Protein AF-A0A392NDV4-F1 (afdb_monomer_lite)

Radius of gyration: 14.56 Å; chains: 1; bounding box: 36×27×43 Å

Structure (mmCIF, N/CA/C/O backbone):
data_AF-A0A392NDV4-F1
#
_entry.id   AF-A0A392NDV4-F1
#
loop_
_atom_site.group_PDB
_atom_site.id
_atom_site.type_symbol
_atom_site.label_atom_id
_atom_site.label_alt_id
_atom_site.label_comp_id
_atom_site.label_asym_id
_atom_site.label_entity_id
_atom_site.label_seq_id
_atom_site.pdbx_PDB_ins_code
_atom_site.Cartn_x
_atom_site.Cartn_y
_atom_site.Cartn_z
_atom_site.occupancy
_atom_site.B_iso_or_equiv
_atom_site.auth_seq_id
_atom_site.auth_comp_id
_atom_site.auth_asym_id
_atom_site.auth_atom_id
_atom_site.pdbx_PDB_model_num
ATOM 1 N N . MET A 1 1 ? -3.618 12.842 24.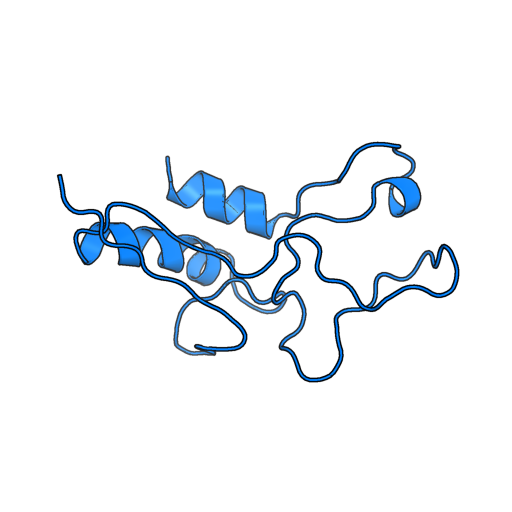428 1.00 72.25 1 MET A N 1
ATOM 2 C CA . MET A 1 1 ? -4.566 11.771 24.038 1.00 72.25 1 MET A CA 1
ATOM 3 C C . MET A 1 1 ? -3.759 10.530 23.690 1.00 72.25 1 MET A C 1
ATOM 5 O O . MET A 1 1 ? -2.609 10.690 23.302 1.00 72.25 1 MET A O 1
ATOM 9 N N . ARG A 1 2 ? -4.299 9.322 23.888 1.00 85.00 2 ARG A N 1
ATOM 10 C CA . ARG A 1 2 ? -3.616 8.069 23.531 1.00 85.00 2 ARG A CA 1
ATOM 11 C C . ARG A 1 2 ? -4.048 7.657 22.130 1.00 85.00 2 ARG A C 1
ATOM 13 O O . ARG A 1 2 ? -5.244 7.628 21.863 1.00 85.00 2 ARG A O 1
ATOM 20 N N . GLU A 1 3 ? -3.087 7.342 21.276 1.00 93.50 3 GLU A N 1
ATOM 21 C CA . GLU A 1 3 ? -3.354 6.829 19.935 1.00 93.50 3 GLU A CA 1
ATOM 22 C C . GLU A 1 3 ? -3.370 5.296 19.937 1.00 93.50 3 GLU A C 1
ATOM 24 O O . GLU A 1 3 ? -2.625 4.653 20.684 1.00 93.50 3 GLU A O 1
ATOM 29 N N . TRP A 1 4 ? -4.216 4.708 19.094 1.00 94.62 4 TRP A N 1
ATOM 30 C CA . TRP A 1 4 ? -4.276 3.271 18.848 1.00 94.62 4 TRP A CA 1
ATOM 31 C C . TRP A 1 4 ? -4.256 3.016 17.345 1.00 94.62 4 TRP A C 1
ATOM 33 O O . TRP A 1 4 ? -5.091 3.534 16.601 1.00 94.62 4 TRP A O 1
ATOM 43 N N . TRP A 1 5 ? -3.270 2.239 16.910 1.00 96.12 5 TRP A N 1
ATOM 44 C CA . TRP A 1 5 ? -2.985 1.978 15.506 1.00 96.12 5 TRP A CA 1
ATOM 45 C C . TRP A 1 5 ? -2.963 0.472 15.268 1.00 96.12 5 TRP A C 1
ATOM 47 O O . TRP A 1 5 ? -2.442 -0.283 16.091 1.00 96.12 5 TRP A O 1
ATOM 57 N N . THR A 1 6 ? -3.483 0.041 14.123 1.00 94.69 6 THR A N 1
ATOM 58 C CA . THR A 1 6 ? -3.312 -1.335 13.629 1.00 94.69 6 THR A CA 1
ATOM 59 C C . THR A 1 6 ? -2.402 -1.345 12.407 1.00 94.69 6 THR A C 1
ATOM 61 O O . THR A 1 6 ? -2.079 -0.292 11.856 1.00 94.69 6 THR A O 1
ATOM 64 N N . TYR A 1 7 ? -1.945 -2.530 12.004 1.00 95.69 7 TYR A N 1
ATOM 65 C CA . TYR A 1 7 ? -1.096 -2.700 10.830 1.00 95.69 7 TYR A CA 1
ATOM 66 C C . TYR A 1 7 ? -1.375 -4.039 10.144 1.00 95.69 7 TYR A C 1
ATOM 68 O O . TYR A 1 7 ? -1.901 -4.968 10.761 1.00 95.69 7 TYR A O 1
ATOM 76 N N . VAL A 1 8 ? -0.984 -4.139 8.875 1.00 95.81 8 VAL A N 1
ATOM 77 C CA . VAL A 1 8 ? -0.885 -5.403 8.128 1.00 95.81 8 VAL A CA 1
ATOM 78 C C . VAL A 1 8 ? 0.514 -5.527 7.516 1.00 95.81 8 VAL A C 1
ATOM 80 O O . VAL A 1 8 ? 1.193 -4.520 7.295 1.00 95.81 8 VAL A O 1
ATOM 83 N N . CYS A 1 9 ? 0.958 -6.755 7.255 1.00 94.94 9 CYS A N 1
ATOM 84 C CA . CYS A 1 9 ? 2.221 -7.059 6.577 1.00 94.94 9 CYS A CA 1
ATOM 85 C C . CYS A 1 9 ? 2.048 -8.266 5.637 1.00 94.94 9 CYS A C 1
ATOM 87 O O . CYS A 1 9 ? 1.008 -8.416 4.988 1.00 94.94 9 CYS A O 1
ATOM 89 N N . MET A 1 10 ? 3.014 -9.187 5.627 1.00 95.19 10 MET A N 1
ATOM 90 C CA . MET A 1 10 ? 2.905 -10.486 4.966 1.00 95.19 10 MET A CA 1
ATO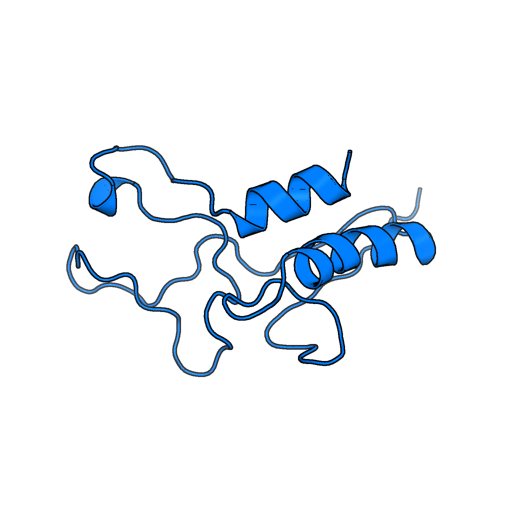M 91 C C . MET A 1 10 ? 1.666 -11.283 5.405 1.00 95.19 10 MET A C 1
ATOM 93 O O . MET A 1 10 ? 1.141 -12.094 4.648 1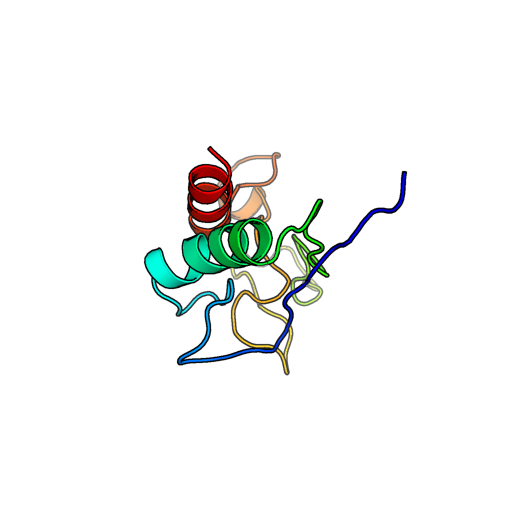.00 95.19 10 MET A O 1
ATOM 97 N N . GLY A 1 11 ? 1.175 -11.034 6.621 1.00 94.62 11 GLY A N 1
ATOM 98 C CA . GLY A 1 11 ? -0.121 -11.490 7.102 1.00 94.62 11 GLY A CA 1
ATOM 99 C C . GLY A 1 11 ? -1.032 -10.316 7.488 1.00 94.62 11 GLY A C 1
ATOM 100 O O . GLY A 1 11 ? -0.547 -9.207 7.723 1.00 94.62 11 GLY A O 1
ATOM 101 N N . PRO A 1 12 ? -2.351 -10.546 7.579 1.00 93.12 12 PRO A N 1
ATOM 102 C CA . PRO A 1 12 ? -3.020 -11.822 7.322 1.00 93.12 12 PRO A CA 1
ATOM 103 C C . PRO A 1 12 ? -3.223 -12.082 5.811 1.00 93.12 12 PRO A C 1
ATOM 105 O O . PRO A 1 12 ? -3.061 -11.177 4.998 1.00 93.12 12 PRO A O 1
ATOM 108 N N . SER A 1 13 ? -3.537 -13.323 5.428 1.00 90.00 13 SER A N 1
ATOM 109 C CA . SER A 1 13 ? -3.890 -13.721 4.048 1.00 90.00 13 SER A CA 1
ATOM 110 C C . SER A 1 13 ? -5.375 -14.104 3.959 1.00 90.00 13 SER A C 1
ATOM 112 O O . SER A 1 13 ? -6.088 -14.005 4.960 1.00 90.00 13 SER A O 1
ATOM 114 N N . ASP A 1 14 ? -5.851 -14.528 2.781 1.00 88.62 14 ASP A N 1
ATOM 115 C CA . ASP A 1 14 ? -7.236 -14.985 2.581 1.00 88.62 14 ASP A CA 1
ATOM 116 C C . ASP A 1 14 ? -7.679 -15.969 3.693 1.00 88.62 14 ASP A C 1
ATOM 118 O O . ASP A 1 14 ? -6.890 -16.845 4.063 1.00 88.62 14 ASP A O 1
ATOM 122 N N . PRO A 1 15 ? -8.881 -15.807 4.288 1.00 92.62 15 PRO A N 1
ATOM 123 C CA . PRO A 1 15 ? -9.990 -14.923 3.891 1.00 92.62 15 PRO A CA 1
ATOM 124 C C . PRO A 1 15 ? -9.911 -13.489 4.443 1.00 92.62 15 PRO A C 1
ATOM 126 O O . PRO A 1 15 ? -10.831 -12.689 4.252 1.00 92.62 15 PRO A O 1
ATOM 129 N N . HIS A 1 16 ? -8.847 -13.136 5.160 1.00 95.06 16 HIS A N 1
ATOM 130 C CA . HIS A 1 16 ? -8.731 -11.836 5.810 1.00 95.06 16 HIS A CA 1
ATOM 131 C C . HIS A 1 16 ? -8.245 -10.744 4.842 1.00 95.06 16 HIS A C 1
ATOM 133 O O . HIS A 1 16 ? -7.475 -11.017 3.920 1.00 95.06 16 HIS A O 1
ATOM 139 N N . PRO A 1 17 ? -8.690 -9.489 5.036 1.00 95.19 17 PRO A N 1
ATOM 140 C CA . PRO A 1 17 ? -8.291 -8.384 4.178 1.00 95.19 17 PRO A CA 1
ATOM 141 C C . PRO A 1 17 ? -6.827 -7.987 4.398 1.00 95.19 17 PRO A C 1
ATOM 143 O O . PRO A 1 17 ? -6.355 -7.921 5.532 1.00 95.19 17 PRO A O 1
ATOM 146 N N . ASN A 1 18 ? -6.140 -7.680 3.302 1.00 96.25 18 ASN A N 1
ATOM 147 C CA . ASN A 1 18 ? -4.788 -7.122 3.254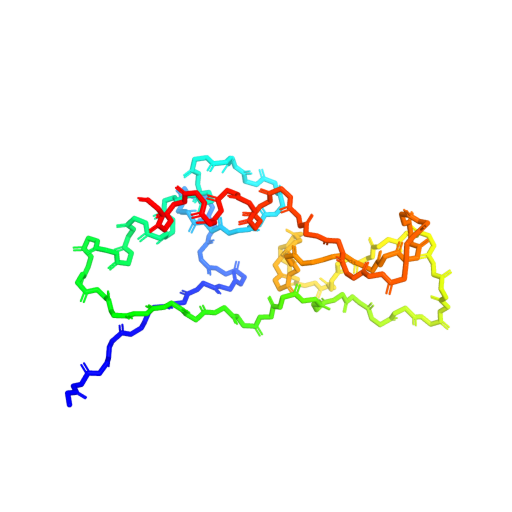 1.00 96.25 18 ASN A CA 1
ATOM 148 C C . ASN A 1 18 ? -4.633 -6.334 1.935 1.00 96.25 18 ASN A C 1
ATOM 150 O O . ASN A 1 18 ? -5.619 -6.173 1.217 1.00 96.25 18 ASN A O 1
ATOM 154 N N . TRP A 1 19 ? -3.435 -5.850 1.596 1.00 95.50 19 TRP A N 1
ATOM 155 C CA . TRP A 1 19 ? -3.096 -5.094 0.378 1.00 95.50 19 TRP A CA 1
ATOM 156 C C . TRP A 1 19 ? -2.169 -5.841 -0.584 1.00 95.50 19 TRP A C 1
ATOM 158 O O . TRP A 1 19 ? -1.513 -5.230 -1.436 1.00 95.50 19 TRP A O 1
ATOM 168 N N . HIS A 1 20 ? -2.143 -7.171 -0.491 1.00 96.06 20 HIS A N 1
ATOM 169 C CA . HIS A 1 20 ? -1.412 -8.014 -1.436 1.00 96.06 20 HIS A CA 1
ATOM 170 C C . HIS A 1 20 ? -1.965 -7.842 -2.858 1.00 96.06 20 HIS A C 1
ATOM 172 O O . HIS A 1 20 ? -3.153 -7.572 -3.068 1.00 96.06 20 HIS A O 1
ATOM 178 N N . LEU A 1 21 ? -1.093 -8.002 -3.852 1.00 95.06 21 LEU A N 1
ATOM 179 C CA . LEU A 1 21 ? -1.375 -7.722 -5.259 1.00 95.06 21 LEU A CA 1
ATOM 180 C C . LEU A 1 21 ? -2.545 -8.547 -5.809 1.00 95.06 21 LEU A C 1
ATOM 182 O O . LEU A 1 21 ? -3.359 -8.015 -6.554 1.00 95.06 21 LEU A O 1
ATOM 186 N N . GLY A 1 22 ? -2.633 -9.825 -5.430 1.00 94.00 22 GLY A N 1
ATOM 187 C CA . GLY A 1 22 ? -3.663 -10.749 -5.919 1.00 94.00 22 GLY A CA 1
ATOM 188 C C . GLY A 1 22 ? -5.030 -10.614 -5.243 1.00 94.00 22 GLY A C 1
ATOM 189 O O . GLY A 1 22 ? -5.964 -11.319 -5.618 1.00 94.00 22 GLY A O 1
ATOM 190 N N . MET A 1 23 ? -5.167 -9.746 -4.238 1.00 95.62 23 MET A N 1
ATOM 191 C CA . MET A 1 23 ? -6.419 -9.593 -3.497 1.00 95.62 23 MET A CA 1
ATOM 192 C C . MET A 1 23 ? -7.431 -8.709 -4.228 1.00 95.62 23 MET A C 1
ATOM 194 O O . MET A 1 23 ? -7.093 -7.844 -5.038 1.00 95.62 23 MET A O 1
ATOM 198 N N . ARG A 1 24 ? -8.711 -8.911 -3.908 1.00 94.75 24 ARG A N 1
ATOM 199 C CA . ARG A 1 24 ? -9.819 -8.139 -4.478 1.00 94.75 24 ARG A CA 1
ATOM 200 C C . ARG A 1 24 ? -9.819 -6.711 -3.932 1.00 94.75 24 ARG A C 1
ATOM 202 O O . ARG A 1 24 ? -9.528 -6.482 -2.761 1.00 94.75 24 ARG A O 1
ATOM 209 N N . GLY A 1 25 ? -10.308 -5.758 -4.727 1.00 92.50 25 GLY A N 1
ATOM 210 C CA . GLY A 1 25 ? -10.456 -4.364 -4.282 1.00 92.50 25 GLY A CA 1
ATOM 211 C C . GLY A 1 25 ? -11.352 -4.187 -3.044 1.00 92.50 25 GLY A C 1
ATOM 212 O O . GLY A 1 25 ? -11.180 -3.231 -2.291 1.00 92.50 25 GLY A O 1
ATOM 213 N N . THR A 1 26 ? -12.291 -5.110 -2.797 1.00 93.44 26 THR A N 1
ATOM 214 C CA . THR A 1 26 ? -13.087 -5.143 -1.558 1.00 93.44 26 THR A CA 1
ATOM 215 C C . THR A 1 26 ? -12.247 -5.517 -0.339 1.00 93.44 26 THR A C 1
ATOM 217 O O . THR A 1 26 ? -12.404 -4.890 0.705 1.00 93.44 26 THR A O 1
ATOM 220 N N . GLN A 1 27 ? -11.327 -6.479 -0.473 1.00 94.81 27 GLN A N 1
ATOM 221 C CA . GLN A 1 27 ? -10.372 -6.835 0.580 1.00 94.81 27 GLN A CA 1
ATOM 222 C C . GLN A 1 27 ? -9.445 -5.654 0.876 1.00 94.81 27 GLN A C 1
ATOM 224 O O . GLN A 1 27 ? -9.229 -5.342 2.042 1.00 94.81 27 GLN A O 1
ATOM 229 N N . HIS A 1 28 ? -8.989 -4.930 -0.155 1.00 95.19 28 HIS A N 1
ATOM 230 C CA . HIS A 1 28 ? -8.136 -3.756 0.046 1.00 95.19 28 HIS A CA 1
ATOM 231 C C . HIS A 1 28 ? -8.826 -2.665 0.879 1.00 95.19 28 HIS A C 1
ATOM 233 O O . HIS A 1 28 ? -8.245 -2.161 1.838 1.00 95.19 28 HIS A O 1
ATOM 239 N N . ARG A 1 29 ? -10.089 -2.341 0.566 1.00 94.75 29 ARG A N 1
ATOM 240 C CA . ARG A 1 29 ? -10.877 -1.358 1.335 1.00 94.75 29 ARG A CA 1
ATOM 241 C C . ARG A 1 29 ? -11.179 -1.817 2.758 1.00 94.75 29 ARG A C 1
ATOM 243 O O . ARG A 1 29 ? -11.163 -1.006 3.680 1.00 94.75 29 ARG A O 1
ATOM 250 N N . ALA A 1 30 ? -11.461 -3.104 2.943 1.00 94.69 30 ALA A N 1
ATOM 251 C CA . ALA A 1 30 ? -11.888 -3.649 4.228 1.00 94.69 30 ALA A CA 1
ATOM 252 C C . ALA A 1 30 ? -10.842 -3.485 5.34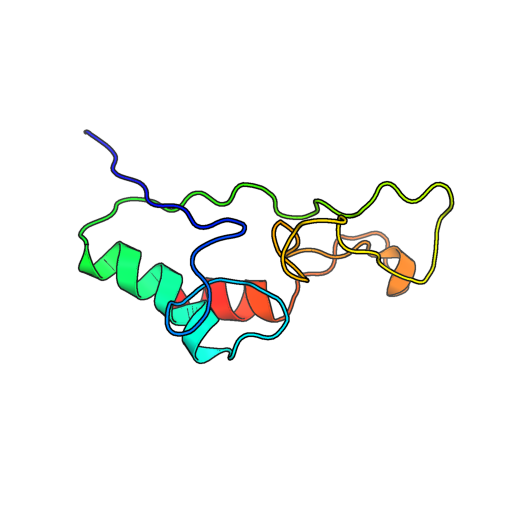8 1.00 94.69 30 ALA A C 1
ATOM 254 O O . ALA A 1 30 ? -11.220 -3.487 6.519 1.00 94.69 30 ALA A O 1
ATOM 255 N N . VAL A 1 31 ? -9.559 -3.298 5.012 1.00 95.06 31 VAL A N 1
ATOM 256 C CA . VAL A 1 31 ? -8.503 -2.987 5.991 1.00 95.06 31 VAL A CA 1
ATOM 257 C C . VAL A 1 31 ? -8.826 -1.699 6.760 1.00 95.06 31 VAL A C 1
ATOM 259 O O . VAL A 1 31 ? -8.853 -1.721 7.987 1.00 95.06 31 VAL A O 1
ATOM 262 N N . MET A 1 32 ? -9.166 -0.604 6.070 1.00 94.94 32 MET A N 1
ATOM 263 C CA . MET A 1 32 ? -9.480 0.671 6.735 1.00 94.94 32 MET A CA 1
ATOM 264 C C . MET A 1 32 ? -10.836 0.647 7.448 1.00 94.94 32 MET A C 1
ATOM 266 O O . MET A 1 32 ? -10.971 1.189 8.543 1.00 94.94 32 MET A O 1
ATOM 270 N N . TRP A 1 33 ? -11.820 -0.074 6.905 1.00 94.38 33 TRP A N 1
ATOM 271 C CA . TRP A 1 33 ? -13.097 -0.295 7.596 1.00 94.38 33 TRP A CA 1
ATOM 272 C C . TRP A 1 33 ? -12.933 -1.042 8.922 1.00 94.38 33 TRP A C 1
ATOM 274 O O . TRP A 1 33 ? -13.661 -0.768 9.876 1.00 94.38 33 TRP A O 1
ATOM 284 N N . ARG A 1 34 ? -11.973 -1.971 9.006 1.00 93.38 34 ARG A N 1
ATOM 285 C CA . ARG A 1 34 ? -11.631 -2.644 10.263 1.00 93.38 34 ARG A CA 1
ATOM 286 C C . ARG A 1 34 ? -11.068 -1.657 11.284 1.00 93.38 34 ARG A C 1
ATOM 288 O O . ARG A 1 34 ? -11.522 -1.684 12.421 1.00 93.38 34 ARG A O 1
ATOM 295 N N . VAL A 1 35 ? -10.145 -0.781 10.876 1.00 94.25 35 VAL A N 1
ATOM 296 C CA . VAL A 1 35 ? -9.573 0.267 11.746 1.00 94.25 35 VAL A CA 1
ATOM 297 C C . VAL A 1 35 ? -10.682 1.106 12.363 1.00 94.25 35 VAL A C 1
ATOM 299 O O . VAL A 1 35 ? -10.730 1.256 13.581 1.00 94.25 35 VAL A O 1
ATOM 302 N N . TRP A 1 36 ? -11.609 1.585 11.530 1.00 93.56 36 TRP A N 1
ATOM 303 C CA . TRP A 1 36 ? -12.764 2.350 11.989 1.00 93.56 36 TRP A CA 1
ATOM 304 C C . TRP A 1 36 ? -13.639 1.546 12.958 1.00 93.56 36 TRP A C 1
ATOM 306 O O . TRP A 1 36 ? -13.947 2.018 14.051 1.00 93.56 36 TRP A O 1
ATOM 316 N N . LYS A 1 37 ? -13.997 0.307 12.595 1.00 95.12 37 LYS A N 1
ATOM 317 C CA . LYS A 1 37 ? -14.857 -0.562 13.412 1.00 95.12 37 LYS A CA 1
ATOM 318 C C . LYS A 1 37 ? -14.258 -0.857 14.789 1.00 95.12 37 LYS A C 1
ATOM 320 O O . LYS A 1 37 ? -14.998 -0.987 15.759 1.00 95.12 37 LYS A O 1
ATOM 325 N N . GLU A 1 38 ? -12.941 -1.002 14.867 1.00 95.06 38 GLU A N 1
ATOM 326 C CA . GLU A 1 38 ? -12.219 -1.318 16.102 1.00 95.06 38 GLU A CA 1
ATOM 327 C C . GLU A 1 38 ? -11.871 -0.059 16.926 1.00 95.06 38 GLU A C 1
ATOM 329 O O . GLU A 1 38 ? -11.260 -0.171 17.986 1.00 95.06 38 GLU A O 1
ATOM 334 N N . GLY A 1 39 ? -12.305 1.133 16.491 1.00 94.88 39 GLY A N 1
ATOM 335 C CA . GLY A 1 39 ? -12.102 2.393 17.214 1.00 94.88 39 GLY A CA 1
ATOM 336 C C . GLY A 1 39 ? -10.689 2.959 17.081 1.00 94.88 39 GLY A C 1
ATOM 337 O O . GLY A 1 39 ? -10.222 3.670 17.971 1.00 94.88 39 GLY A O 1
ATOM 338 N N . GLY A 1 40 ? -9.991 2.625 15.994 1.00 94.44 40 GLY A N 1
ATOM 339 C CA . GLY A 1 40 ? -8.618 3.047 15.791 1.00 94.44 40 GLY A CA 1
ATOM 340 C C . GLY A 1 40 ? -8.441 4.464 15.293 1.00 94.44 40 GLY A C 1
ATOM 341 O O . GLY A 1 40 ? -9.225 4.974 14.500 1.00 94.44 40 GLY A O 1
ATOM 342 N N . THR A 1 41 ? -7.365 5.090 15.762 1.00 94.69 41 THR A N 1
ATOM 343 C CA . THR A 1 41 ? -7.016 6.479 15.451 1.00 94.69 41 THR A CA 1
ATOM 344 C C . THR A 1 41 ? -6.001 6.591 14.318 1.00 94.69 41 THR A C 1
ATOM 346 O O . THR A 1 41 ? -5.704 7.696 13.879 1.00 94.69 41 THR A O 1
ATOM 349 N N . GLY A 1 42 ? -5.449 5.470 13.853 1.00 93.38 42 GLY A N 1
ATOM 350 C CA . GLY A 1 42 ? -4.488 5.441 12.760 1.00 93.38 42 GLY A CA 1
ATOM 351 C C . GLY A 1 42 ? -4.237 4.037 12.223 1.00 93.38 42 GLY A C 1
ATOM 352 O O . GLY A 1 42 ? -4.713 3.034 12.765 1.00 93.38 42 GLY A O 1
ATOM 353 N N . PHE A 1 43 ? -3.476 3.977 11.135 1.00 95.12 43 PHE A N 1
ATOM 354 C CA . PHE A 1 43 ? -3.058 2.735 10.501 1.00 95.12 43 PHE A CA 1
ATOM 355 C C . PHE A 1 43 ? -1.600 2.830 10.068 1.00 95.12 43 PHE A C 1
ATOM 357 O O . PHE A 1 43 ? -1.189 3.811 9.448 1.00 95.12 43 PHE A O 1
ATOM 364 N N . LEU A 1 44 ? -0.824 1.800 10.386 1.00 95.56 44 LEU A N 1
ATOM 365 C CA . LEU A 1 44 ? 0.577 1.687 10.018 1.00 95.56 44 LEU A CA 1
ATOM 366 C C . LEU A 1 44 ? 0.729 0.674 8.884 1.00 95.56 44 LEU A C 1
ATOM 368 O O . LEU A 1 44 ? 0.175 -0.421 8.931 1.00 95.56 44 LEU A O 1
ATOM 372 N N . TYR A 1 45 ? 1.551 1.004 7.893 1.00 95.81 45 TYR A N 1
ATOM 373 C CA . TYR A 1 45 ? 1.996 0.046 6.889 1.00 95.81 45 TYR A CA 1
ATOM 374 C C . TYR A 1 45 ? 3.517 0.025 6.834 1.00 95.81 45 TYR A C 1
ATOM 376 O O . TYR A 1 45 ? 4.158 1.074 6.870 1.00 95.81 45 TYR A O 1
ATOM 384 N N . TRP A 1 46 ? 4.097 -1.174 6.786 1.00 94.88 46 TRP A N 1
ATOM 385 C CA . TRP A 1 46 ? 5.532 -1.367 7.015 1.00 94.88 46 TRP A CA 1
ATOM 386 C C . TRP A 1 46 ? 6.420 -0.885 5.856 1.00 94.88 46 TRP A C 1
ATOM 388 O O . TRP A 1 46 ? 7.614 -0.668 6.052 1.00 94.88 46 TRP A O 1
ATOM 398 N N . GLY A 1 47 ? 5.859 -0.696 4.658 1.00 94.19 47 GLY A N 1
ATOM 399 C CA . GLY A 1 47 ? 6.598 -0.196 3.502 1.00 94.19 47 GLY A CA 1
ATOM 400 C C . GLY A 1 47 ? 5.684 0.181 2.342 1.00 94.19 47 GLY A C 1
ATOM 401 O O . GLY A 1 47 ? 4.665 -0.459 2.129 1.00 94.19 47 GLY A O 1
ATOM 402 N N . ALA A 1 48 ? 6.035 1.214 1.574 1.00 94.12 48 ALA A N 1
ATOM 403 C CA . ALA A 1 48 ? 5.224 1.673 0.437 1.00 94.12 48 ALA A CA 1
ATOM 404 C C . ALA A 1 48 ? 5.921 1.515 -0.928 1.00 94.12 48 ALA A C 1
ATOM 406 O O . ALA A 1 48 ? 5.283 1.668 -1.967 1.00 94.12 48 ALA A O 1
ATOM 407 N N . ASN A 1 49 ? 7.215 1.205 -0.950 1.00 93.06 49 ASN A N 1
ATOM 408 C CA . ASN A 1 49 ? 8.050 1.093 -2.150 1.00 93.06 49 ASN A CA 1
ATOM 409 C C . ASN A 1 49 ? 9.191 0.069 -1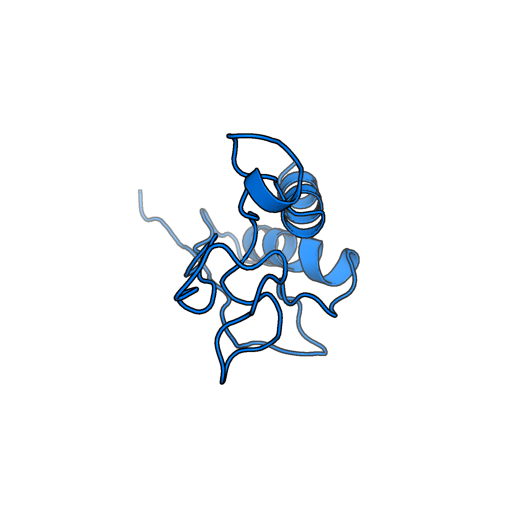.957 1.00 93.06 49 ASN A C 1
ATOM 411 O O . ASN A 1 49 ? 10.300 0.237 -2.462 1.00 93.06 49 ASN A O 1
ATOM 415 N N . CYS A 1 50 ? 8.946 -0.984 -1.179 1.00 92.25 50 CYS A N 1
ATOM 416 C CA . CYS A 1 50 ? 9.939 -1.985 -0.798 1.00 92.25 50 CYS A CA 1
ATOM 417 C C . CYS A 1 50 ? 10.122 -3.077 -1.865 1.00 92.25 50 CYS A C 1
ATOM 419 O O . CYS A 1 50 ? 9.870 -4.252 -1.605 1.00 92.25 50 CYS A O 1
ATOM 421 N N . TYR A 1 51 ? 10.593 -2.708 -3.056 1.00 88.19 51 TYR A N 1
ATOM 422 C CA . TYR A 1 51 ? 10.959 -3.683 -4.093 1.00 88.19 51 TYR A CA 1
ATOM 423 C C . TYR A 1 51 ? 12.208 -4.483 -3.707 1.00 88.19 51 TYR A C 1
ATOM 425 O O . TYR A 1 51 ? 12.925 -4.164 -2.745 1.00 88.19 51 TYR A O 1
ATOM 433 N N . GLU A 1 52 ? 12.477 -5.530 -4.479 1.00 85.75 52 GLU A N 1
ATOM 434 C CA . GLU A 1 52 ? 13.811 -6.112 -4.533 1.00 85.75 52 GLU A CA 1
ATOM 435 C C . GLU A 1 52 ? 14.801 -5.062 -5.061 1.00 85.75 52 GLU A C 1
ATOM 437 O O . GLU A 1 52 ? 14.458 -4.240 -5.915 1.00 85.75 52 GLU A O 1
ATOM 442 N N . LYS A 1 53 ? 16.024 -5.041 -4.519 1.00 72.75 53 LYS A N 1
ATOM 443 C CA . LYS A 1 53 ? 17.039 -4.082 -4.957 1.00 72.75 53 LYS A CA 1
ATOM 444 C C . LYS A 1 53 ? 17.395 -4.389 -6.409 1.00 72.75 53 LYS A C 1
ATOM 446 O O . LYS A 1 53 ? 18.095 -5.359 -6.683 1.00 72.75 53 LYS A O 1
ATOM 451 N N . ALA A 1 54 ? 16.923 -3.555 -7.326 1.00 65.12 54 ALA A N 1
ATOM 452 C CA . ALA A 1 54 ? 17.293 -3.666 -8.722 1.00 65.12 54 ALA A CA 1
ATOM 453 C C . ALA A 1 54 ? 18.784 -3.309 -8.858 1.00 65.12 54 ALA A C 1
ATOM 455 O O . ALA A 1 54 ? 19.227 -2.245 -8.425 1.00 65.12 54 ALA A O 1
ATOM 456 N N . THR A 1 55 ? 19.585 -4.227 -9.396 1.00 59.06 55 THR A N 1
ATOM 457 C CA . THR A 1 55 ? 21.014 -3.996 -9.677 1.00 59.06 55 THR A CA 1
ATOM 458 C C . THR A 1 55 ? 21.227 -3.146 -10.931 1.00 59.06 55 THR A C 1
ATOM 460 O O . THR A 1 55 ? 22.322 -2.642 -11.158 1.00 59.06 55 THR A O 1
ATOM 463 N N . VAL A 1 56 ? 20.166 -2.958 -11.716 1.00 58.25 56 VAL A N 1
ATOM 464 C CA . VAL A 1 56 ? 20.056 -2.109 -12.904 1.00 58.25 56 VAL A CA 1
ATOM 465 C C . VAL A 1 56 ? 18.663 -1.480 -12.918 1.00 58.25 56 VAL A C 1
ATOM 467 O O . VAL A 1 56 ? 17.764 -1.992 -12.255 1.00 58.25 56 VAL A O 1
ATOM 470 N N . ALA A 1 57 ? 18.451 -0.413 -13.689 1.00 57.53 57 ALA A N 1
ATOM 471 C CA . ALA A 1 57 ? 17.099 0.042 -14.009 1.00 57.53 57 ALA A CA 1
ATOM 472 C C . ALA A 1 57 ? 16.404 -1.037 -14.863 1.00 57.53 57 ALA A C 1
ATOM 474 O O . ALA A 1 57 ? 16.487 -1.027 -16.088 1.00 57.53 57 ALA A O 1
ATOM 475 N N . SER A 1 58 ? 15.805 -2.042 -14.222 1.00 58.16 58 SER A N 1
ATOM 476 C CA . SER A 1 58 ? 15.024 -3.059 -14.915 1.00 58.16 58 SER A CA 1
ATOM 477 C C . SER A 1 58 ? 13.644 -2.495 -15.220 1.00 58.16 58 SER A C 1
ATOM 479 O O . SER A 1 58 ? 12.970 -1.969 -14.338 1.00 58.16 58 SER A O 1
ATOM 481 N N . ALA A 1 59 ? 13.193 -2.654 -16.465 1.00 63.31 59 ALA A N 1
ATOM 482 C CA . ALA A 1 59 ? 11.793 -2.412 -16.818 1.00 63.31 59 ALA A CA 1
ATOM 483 C C . ALA A 1 59 ? 10.837 -3.338 -16.033 1.00 63.31 59 ALA A C 1
ATOM 485 O O . ALA A 1 59 ? 9.653 -3.051 -15.890 1.00 63.31 59 ALA A O 1
ATOM 486 N N . GLU A 1 60 ? 11.356 -4.451 -15.509 1.00 75.38 60 GLU A N 1
ATOM 487 C CA . GLU A 1 60 ? 10.607 -5.404 -14.703 1.00 75.38 60 GLU A CA 1
ATOM 488 C C . GLU A 1 60 ? 10.717 -5.063 -13.209 1.00 75.38 60 GLU A C 1
ATOM 490 O O . GLU A 1 60 ? 11.800 -5.106 -12.620 1.00 75.38 60 GLU A O 1
ATOM 495 N N . ILE A 1 61 ? 9.582 -4.730 -12.592 1.00 83.56 61 ILE A N 1
ATOM 496 C CA . ILE A 1 61 ? 9.466 -4.513 -11.147 1.00 83.56 61 ILE A CA 1
ATOM 497 C C . ILE A 1 61 ? 9.403 -5.872 -10.444 1.00 83.56 61 ILE A C 1
ATOM 499 O O . ILE A 1 61 ? 8.476 -6.648 -10.674 1.00 83.56 61 ILE A O 1
ATOM 503 N N . LYS A 1 62 ? 10.353 -6.134 -9.540 1.00 88.06 62 LYS A N 1
ATOM 504 C CA . LYS A 1 62 ? 10.419 -7.382 -8.765 1.00 88.06 62 LYS A CA 1
ATOM 505 C C . LYS A 1 62 ? 10.021 -7.159 -7.309 1.00 88.06 62 LYS A C 1
ATOM 507 O O . LYS A 1 62 ? 10.572 -6.298 -6.619 1.00 88.06 62 LYS A O 1
ATOM 512 N N . PHE A 1 63 ? 9.048 -7.935 -6.835 1.00 90.75 63 PHE A N 1
ATOM 513 C CA . PHE A 1 63 ? 8.696 -7.965 -5.415 1.00 90.75 63 PHE A CA 1
ATOM 514 C C . PHE A 1 63 ? 9.744 -8.751 -4.630 1.00 90.75 63 PHE A C 1
ATOM 516 O O . PHE A 1 63 ? 10.335 -9.695 -5.149 1.00 90.75 63 PHE A O 1
ATOM 523 N N . ARG A 1 64 ? 9.963 -8.370 -3.369 1.00 90.31 64 ARG A N 1
ATOM 524 C CA . ARG A 1 64 ? 10.921 -9.051 -2.493 1.00 90.31 64 ARG A CA 1
ATOM 525 C C . ARG A 1 64 ? 10.573 -10.528 -2.334 1.00 90.31 64 ARG A C 1
ATOM 527 O O . ARG A 1 64 ? 9.429 -10.883 -2.058 1.00 90.31 64 ARG A O 1
ATOM 534 N N . HIS A 1 65 ? 11.593 -11.372 -2.449 1.00 89.81 65 HIS A N 1
ATOM 535 C CA . HIS A 1 65 ? 11.464 -12.799 -2.198 1.00 89.81 65 HIS A CA 1
ATOM 536 C C . HIS A 1 65 ? 11.038 -13.078 -0.745 1.00 89.81 65 HIS A C 1
ATOM 538 O O . HIS A 1 65 ? 11.463 -12.383 0.177 1.00 89.81 65 HIS A O 1
ATOM 544 N N . GLY A 1 66 ? 10.204 -14.101 -0.542 1.00 90.31 66 GLY A N 1
ATOM 545 C CA . GLY A 1 66 ? 9.703 -14.494 0.781 1.00 90.31 66 GLY A CA 1
ATOM 546 C C . GLY A 1 66 ? 8.521 -13.670 1.310 1.00 90.31 66 GLY A C 1
ATOM 547 O O . GLY A 1 66 ? 8.034 -13.961 2.401 1.00 90.31 66 GLY A O 1
ATOM 548 N N . LEU A 1 67 ? 8.031 -12.684 0.551 1.00 93.75 67 LEU A N 1
ATOM 549 C CA . LEU A 1 67 ? 6.835 -11.905 0.882 1.00 93.75 67 LEU A CA 1
ATOM 550 C C . LEU A 1 67 ? 5.709 -12.158 -0.133 1.00 93.75 67 LEU A C 1
ATOM 552 O O . LEU A 1 67 ? 5.993 -12.440 -1.302 1.00 93.75 67 LEU A O 1
ATOM 556 N N . PRO A 1 68 ? 4.428 -12.043 0.272 1.00 95.31 68 PRO A N 1
ATOM 557 C CA . PRO A 1 68 ? 3.319 -12.065 -0.671 1.00 95.31 68 PRO A CA 1
ATOM 558 C C . PRO A 1 68 ? 3.510 -10.996 -1.759 1.00 95.31 68 PRO A C 1
ATOM 560 O O . PRO A 1 68 ? 3.933 -9.878 -1.448 1.00 95.31 68 PRO A O 1
ATOM 563 N N . PRO A 1 69 ? 3.179 -11.282 -3.031 1.00 93.88 69 PRO A N 1
ATOM 564 C CA . PRO A 1 69 ? 3.316 -10.302 -4.102 1.00 93.88 69 PRO A CA 1
ATOM 565 C C . PRO A 1 69 ? 2.633 -8.973 -3.754 1.00 93.88 69 PRO A C 1
ATOM 567 O O . PRO A 1 69 ? 1.467 -8.949 -3.358 1.00 93.88 69 PRO A O 1
ATOM 570 N N . GLY A 1 70 ? 3.351 -7.859 -3.909 1.00 93.94 70 GLY A N 1
ATOM 571 C CA . GLY A 1 70 ? 2.863 -6.510 -3.602 1.00 93.94 70 GLY A CA 1
ATOM 572 C C . GLY A 1 70 ? 2.881 -6.096 -2.124 1.00 93.94 70 GLY A C 1
ATOM 573 O O . GLY A 1 70 ? 2.599 -4.926 -1.850 1.00 93.94 70 GLY A O 1
ATOM 574 N N . ASP A 1 71 ? 3.218 -6.987 -1.186 1.00 95.81 71 ASP A N 1
ATOM 575 C CA . ASP A 1 71 ? 3.434 -6.611 0.215 1.00 95.81 71 ASP A CA 1
ATOM 576 C C . ASP A 1 71 ? 4.619 -5.636 0.328 1.00 95.81 71 ASP A C 1
ATOM 578 O O . ASP A 1 71 ? 5.666 -5.819 -0.295 1.00 95.81 71 ASP A O 1
ATOM 582 N N . GLY A 1 72 ? 4.426 -4.541 1.061 1.00 95.50 72 GLY A N 1
ATOM 583 C CA . GLY A 1 72 ? 5.388 -3.438 1.148 1.00 95.50 72 GLY A CA 1
ATOM 584 C C . GLY A 1 72 ? 5.488 -2.537 -0.096 1.00 95.50 72 GLY A C 1
ATOM 585 O O . GLY A 1 72 ? 6.362 -1.670 -0.151 1.00 95.50 72 GLY A O 1
ATOM 586 N N . VAL A 1 73 ? 4.637 -2.720 -1.115 1.00 95.25 73 VAL A N 1
ATOM 587 C CA . VAL A 1 73 ? 4.687 -1.957 -2.376 1.00 95.25 73 VAL A CA 1
ATOM 588 C C . VAL A 1 73 ? 3.319 -1.361 -2.702 1.00 95.25 73 VAL A C 1
ATOM 590 O O . VAL A 1 73 ? 2.396 -2.097 -3.033 1.00 95.25 73 VAL A O 1
ATOM 593 N N . LEU A 1 74 ? 3.184 -0.036 -2.652 1.00 95.88 74 LEU A N 1
ATOM 594 C CA . LEU A 1 74 ? 1.977 0.733 -3.007 1.00 95.88 74 LEU A CA 1
ATOM 595 C C . LEU A 1 74 ? 2.238 1.827 -4.047 1.00 95.88 74 LEU A C 1
ATOM 597 O O . LEU A 1 74 ? 1.306 2.217 -4.750 1.00 95.88 74 LEU A O 1
ATOM 601 N N . TYR A 1 75 ? 3.475 2.292 -4.153 1.00 95.12 75 TYR A N 1
ATOM 602 C CA . TYR A 1 75 ? 3.957 3.094 -5.269 1.00 95.12 75 TYR A CA 1
ATOM 603 C C . TYR A 1 75 ? 4.726 2.204 -6.245 1.00 95.12 75 TYR A C 1
ATOM 605 O O . TYR A 1 75 ? 4.995 1.045 -5.937 1.00 95.12 75 TYR A O 1
ATOM 613 N N . TYR A 1 76 ? 5.051 2.753 -7.411 1.00 92.44 76 TYR A N 1
ATOM 614 C CA . TYR A 1 76 ? 5.911 2.175 -8.439 1.00 92.44 76 TYR A CA 1
ATOM 615 C C . TYR A 1 76 ? 6.929 3.223 -8.928 1.00 92.44 76 TYR A C 1
ATOM 617 O O . TYR A 1 76 ? 6.616 4.419 -8.895 1.00 92.44 76 TYR A O 1
ATOM 625 N N . PRO A 1 77 ? 8.145 2.814 -9.347 1.00 89.94 77 PRO A N 1
ATOM 626 C CA . PRO A 1 77 ? 9.117 3.727 -9.947 1.00 89.94 77 PRO A CA 1
ATOM 627 C C . PRO A 1 77 ? 8.549 4.322 -11.237 1.00 89.94 77 PRO A C 1
ATOM 629 O O . PRO A 1 77 ? 7.998 3.598 -12.069 1.00 89.94 77 PRO A O 1
ATOM 632 N N . GLY A 1 78 ? 8.655 5.640 -11.384 1.00 90.44 78 GLY A N 1
ATOM 633 C CA . GLY A 1 78 ? 8.056 6.365 -12.499 1.00 90.44 78 GLY A CA 1
ATOM 634 C C . GLY A 1 78 ? 8.704 6.066 -13.843 1.00 90.44 78 GLY A C 1
ATOM 635 O O . GLY A 1 78 ? 8.042 6.124 -14.877 1.00 90.44 78 GLY A O 1
ATOM 636 N N . GLU A 1 79 ? 9.986 5.711 -13.834 1.00 87.69 79 GLU A N 1
ATOM 637 C CA . GLU A 1 79 ? 10.810 5.525 -15.024 1.00 87.69 79 GLU A CA 1
ATOM 638 C C . GLU A 1 79 ? 10.257 4.399 -15.907 1.00 87.69 79 GLU A C 1
ATOM 640 O O . GLU A 1 79 ? 10.288 4.488 -17.133 1.00 87.69 79 GLU A O 1
ATOM 645 N N . VAL A 1 80 ? 9.650 3.384 -15.280 1.00 85.69 80 VAL A N 1
ATOM 646 C CA . VAL A 1 80 ? 8.953 2.272 -15.952 1.00 85.69 80 VAL A CA 1
ATOM 647 C C . VAL A 1 80 ? 7.690 2.747 -16.692 1.00 85.69 80 VAL A C 1
ATOM 649 O O . VAL A 1 80 ? 7.229 2.092 -17.622 1.00 85.69 80 VAL A O 1
ATOM 652 N N . PHE A 1 81 ? 7.154 3.911 -16.323 1.00 88.75 81 PHE A N 1
ATOM 653 C CA . PHE A 1 81 ? 5.956 4.540 -16.887 1.00 88.75 81 PHE A CA 1
ATOM 654 C C . PHE A 1 81 ? 6.262 5.877 -17.583 1.00 88.75 81 PHE A C 1
ATOM 656 O O . PHE A 1 81 ? 5.374 6.716 -17.727 1.00 88.75 81 PHE A O 1
ATOM 663 N N . SER A 1 82 ? 7.515 6.094 -18.002 1.00 90.56 82 SER A N 1
ATOM 664 C CA . SER A 1 82 ? 7.950 7.310 -18.709 1.00 90.56 82 SER A CA 1
ATOM 665 C C . SER A 1 82 ? 7.707 8.615 -17.932 1.00 90.56 82 SER A C 1
ATOM 667 O O . SER A 1 82 ? 7.454 9.664 -18.523 1.00 90.56 82 SER A O 1
ATOM 669 N N . THR A 1 83 ? 7.798 8.566 -16.601 1.00 90.69 83 THR A N 1
ATOM 670 C CA . THR A 1 83 ? 7.696 9.734 -15.717 1.00 90.69 83 THR A CA 1
ATOM 671 C C . THR A 1 83 ? 8.825 9.748 -14.687 1.00 90.69 83 THR A C 1
ATOM 673 O O . THR A 1 83 ? 9.359 8.713 -14.318 1.00 90.69 83 THR A O 1
ATOM 676 N N . ASN A 1 84 ? 9.188 10.928 -14.188 1.00 91.19 84 ASN A N 1
ATOM 677 C CA . ASN A 1 84 ? 10.191 11.073 -13.123 1.00 91.19 84 ASN A CA 1
ATOM 678 C C . ASN A 1 84 ? 9.553 11.119 -11.722 1.00 91.19 84 ASN A C 1
ATOM 680 O O . ASN A 1 84 ? 10.215 11.465 -10.747 1.00 91.19 84 ASN A O 1
ATOM 684 N N . GLN A 1 85 ? 8.248 10.855 -11.624 1.00 93.75 85 GLN A N 1
ATOM 685 C CA . GLN A 1 85 ? 7.486 10.888 -10.376 1.00 93.75 85 GLN A CA 1
ATOM 686 C C . GLN A 1 85 ? 7.038 9.477 -9.977 1.00 93.75 85 GLN A C 1
ATOM 688 O O . GLN A 1 85 ? 6.705 8.684 -10.859 1.00 93.75 85 GLN A O 1
ATOM 693 N N . PRO A 1 86 ? 6.964 9.152 -8.672 1.00 92.88 86 PRO A N 1
ATOM 694 C CA . PRO A 1 86 ? 6.380 7.895 -8.220 1.00 92.88 86 PRO A CA 1
ATOM 695 C C . PRO A 1 86 ? 4.945 7.731 -8.727 1.00 92.88 86 PRO A C 1
ATOM 697 O O . PRO A 1 86 ? 4.140 8.659 -8.659 1.00 92.88 86 PRO A O 1
ATOM 700 N N . VAL A 1 87 ? 4.608 6.530 -9.189 1.00 94.94 87 VAL A N 1
ATOM 701 C CA . VAL A 1 87 ? 3.267 6.208 -9.691 1.00 94.94 87 VAL A CA 1
ATOM 702 C C . VAL A 1 87 ? 2.493 5.461 -8.612 1.00 94.94 87 VAL A C 1
ATOM 704 O O . VAL A 1 87 ? 2.958 4.447 -8.095 1.00 94.94 87 VAL A O 1
ATOM 707 N N . ALA A 1 88 ? 1.311 5.959 -8.249 1.00 96.12 88 ALA A N 1
ATOM 708 C CA . ALA A 1 88 ? 0.431 5.291 -7.296 1.00 96.12 88 ALA A CA 1
ATOM 709 C C . ALA A 1 88 ? -0.136 3.989 -7.882 1.00 96.12 88 ALA A C 1
ATOM 711 O O . ALA A 1 88 ? -0.497 3.908 -9.056 1.00 96.12 88 ALA A O 1
ATOM 712 N N . SER A 1 89 ? -0.243 2.950 -7.055 1.00 95.62 89 SER A N 1
ATOM 713 C CA . SER A 1 89 ? -0.948 1.727 -7.432 1.00 95.62 89 SER A CA 1
ATOM 714 C C . SER A 1 89 ? -2.463 1.906 -7.351 1.00 95.62 89 SER A C 1
ATOM 716 O O . SER A 1 89 ? -2.976 2.622 -6.493 1.00 95.62 89 SER A O 1
ATOM 718 N N . LEU A 1 90 ? -3.205 1.118 -8.135 1.00 94.38 90 LEU A N 1
ATOM 719 C CA . LEU A 1 90 ? -4.658 1.002 -7.965 1.00 94.38 90 LEU A CA 1
ATOM 720 C C . LEU A 1 90 ? -5.039 0.603 -6.527 1.00 94.38 90 LEU A C 1
ATOM 722 O O . LEU A 1 90 ? -6.095 0.989 -6.039 1.00 94.38 90 LEU A O 1
ATOM 726 N N . ARG A 1 91 ? -4.182 -0.158 -5.835 1.00 95.12 91 ARG A N 1
ATOM 727 C CA . ARG A 1 91 ? -4.397 -0.590 -4.445 1.00 95.12 91 ARG A CA 1
ATOM 728 C C . ARG A 1 91 ? -4.372 0.591 -3.480 1.00 95.12 91 ARG A C 1
ATOM 730 O O . ARG A 1 91 ? -5.227 0.653 -2.602 1.00 95.12 91 ARG A O 1
ATOM 737 N N . LEU A 1 92 ? -3.458 1.541 -3.689 1.00 95.44 92 LEU A N 1
ATOM 738 C CA . LEU A 1 92 ? -3.413 2.788 -2.932 1.00 95.44 92 LEU A CA 1
ATOM 739 C C . LEU A 1 92 ? -4.671 3.631 -3.179 1.00 95.44 92 LEU A C 1
ATOM 741 O O . LEU A 1 92 ? -5.289 4.078 -2.222 1.00 95.44 92 LEU A O 1
ATOM 745 N N . GLU A 1 93 ? -5.127 3.754 -4.426 1.00 93.75 93 GLU A N 1
ATOM 746 C CA . GLU A 1 93 ? -6.382 4.463 -4.731 1.00 93.75 93 GLU A CA 1
ATOM 747 C C . GLU A 1 93 ? -7.597 3.810 -4.052 1.00 93.75 93 GLU A C 1
ATOM 749 O O . GLU A 1 93 ? -8.479 4.485 -3.518 1.00 93.75 93 GLU A O 1
ATOM 754 N N . ARG A 1 94 ? -7.650 2.470 -4.011 1.00 90.06 94 ARG A N 1
ATOM 755 C CA . ARG A 1 94 ? -8.711 1.751 -3.287 1.00 90.06 94 ARG A CA 1
ATOM 756 C C . ARG A 1 94 ? -8.618 1.948 -1.780 1.00 90.06 94 ARG A C 1
ATOM 758 O O . ARG A 1 94 ? -9.662 2.092 -1.157 1.00 90.06 94 ARG A O 1
ATOM 765 N N . LEU A 1 95 ? -7.416 1.961 -1.211 1.00 90.06 95 LEU A N 1
ATOM 766 C CA . LEU A 1 95 ? -7.181 2.283 0.196 1.00 90.06 95 LEU A CA 1
ATOM 767 C C . LEU A 1 95 ? -7.693 3.689 0.520 1.00 90.06 95 LEU A C 1
ATOM 769 O O . LEU A 1 95 ? -8.475 3.832 1.456 1.00 90.06 95 LEU A O 1
ATOM 773 N N . LEU A 1 96 ? -7.312 4.698 -0.271 1.00 88.06 96 LEU A N 1
ATOM 774 C CA . LEU A 1 96 ? -7.729 6.091 -0.078 1.00 88.06 96 LEU A CA 1
ATOM 775 C C . LEU A 1 96 ? -9.252 6.238 -0.173 1.00 88.06 96 LEU A C 1
ATOM 777 O O . LEU A 1 96 ? -9.863 6.877 0.675 1.00 88.06 96 LEU A O 1
ATOM 781 N N . SER A 1 97 ? -9.883 5.547 -1.124 1.00 85.06 97 SER A N 1
ATOM 782 C CA . SER A 1 97 ? -11.346 5.461 -1.218 1.00 85.06 97 SER A CA 1
ATOM 783 C C . SER A 1 97 ? -12.008 4.776 -0.012 1.00 85.06 97 SER A C 1
ATOM 785 O O . SER A 1 97 ? -13.218 4.884 0.139 1.00 85.06 97 SER A O 1
ATOM 787 N N . GLY A 1 98 ? -11.270 4.025 0.809 1.00 77.69 98 GLY A N 1
ATOM 788 C CA . GLY A 1 98 ? -11.767 3.467 2.069 1.00 77.69 98 GLY A CA 1
ATOM 789 C C . GLY A 1 98 ? -11.594 4.394 3.276 1.00 77.69 98 GLY A C 1
ATOM 790 O O . GLY A 1 98 ? -12.101 4.061 4.343 1.00 77.69 98 GLY A O 1
ATOM 791 N N . LEU A 1 99 ? -10.861 5.503 3.127 1.00 82.19 99 LEU A N 1
ATOM 792 C CA . LEU A 1 99 ? -10.692 6.546 4.147 1.00 82.19 99 LEU A CA 1
ATOM 793 C C . LEU A 1 99 ? -11.713 7.685 4.016 1.00 82.19 99 LEU A C 1
ATOM 795 O O . LEU A 1 99 ? -11.920 8.412 4.985 1.00 82.19 99 LEU A O 1
ATOM 799 N N . GLN A 1 100 ? -12.269 7.863 2.816 1.00 76.31 100 GLN A N 1
ATOM 800 C CA . GLN A 1 100 ? -13.278 8.871 2.469 1.00 76.31 100 GLN A CA 1
ATOM 801 C C . GLN A 1 100 ? -14.686 8.367 2.783 1.00 76.31 100 GLN A C 1
ATOM 803 O O . GLN A 1 100 ? -15.497 9.198 3.244 1.00 76.31 100 GLN A O 1
#

Sequence (100 aa):
MREWWTYVCMGPSDPHPNWHLGMRGTQHRAVMWRVWKEGGTGFLYWGANCYEKATVASAEIKFRHGLPPGDGVLYYPGEVFSTNQPVASLRLERLLSGLQ

InterPro domains:
  IPR025150 Glycoside hydrolase 123, catalytic domain [PF13320] (3-100)

Organism: NCBI:txid97028

Foldseek 3Di:
DDFDEEEAFLDDDPPAADLFPPDDLVSLLVVLVVCVVVVGPYYDAPAACDWDPDPDPDLDTHRDPPGGHCGRHQWDCCVNVVDNDIHGDPSVVSNVVSVD

Secondary structure (DSSP, 8-state):
----EEEESS---TTS----TTS-HHHHHHHHHHHHHTT-SEEEES-SB-B---SS--SS--BPTTS-TTTTBSEE-GGGGT-SSPEEPHHHHHHHTTT-

pLDDT: mean 90.07, std 9.05, range [57.53, 96.25]